Protein AF-A0A183E8R8-F1 (afdb_monomer_lite)

Sequence (78 aa):
MDIAQFWKLELLGIKESPNDDDDGQAMQQFQESIGKEGERYSVGWPWRSPEIQLTSNFGLCFGRLKPPSTNFVLIPKC

Radius of gyration: 24.98 Å; chains: 1; bounding box: 44×61×46 Å

pLDDT: mean 76.15, std 13.03, range [45.66, 93.0]

Organism: NCBI:txid637853

Structure (mmCIF, N/CA/C/O backbone):
data_AF-A0A183E8R8-F1
#
_entry.id   AF-A0A183E8R8-F1
#
loop_
_atom_site.group_PDB
_atom_site.id
_atom_site.type_symbol
_atom_site.label_atom_id
_atom_site.label_alt_id
_atom_site.label_comp_id
_atom_site.label_asym_id
_atom_site.label_entity_id
_atom_site.label_seq_id
_atom_site.pdbx_PDB_ins_code
_atom_site.Cartn_x
_atom_site.Cartn_y
_atom_site.Cartn_z
_atom_site.occupancy
_atom_site.B_iso_or_equiv
_atom_site.auth_seq_id
_atom_site.auth_comp_id
_atom_site.auth_asym_id
_atom_site.auth_atom_id
_atom_site.pdbx_PDB_model_num
ATOM 1 N N . MET A 1 1 ? 10.798 -31.048 -11.917 1.00 56.56 1 MET A N 1
ATOM 2 C CA . MET A 1 1 ? 10.849 -29.717 -12.552 1.00 56.56 1 MET A CA 1
ATOM 3 C C . MET A 1 1 ? 12.303 -29.428 -12.840 1.00 56.56 1 MET A C 1
ATOM 5 O O . MET A 1 1 ? 13.104 -29.518 -11.920 1.00 56.56 1 MET A O 1
ATOM 9 N N . ASP A 1 2 ? 12.633 -29.199 -14.105 1.00 84.31 2 ASP A N 1
ATOM 10 C CA . ASP A 1 2 ? 13.980 -28.837 -14.542 1.00 84.31 2 ASP A CA 1
ATOM 11 C C . ASP A 1 2 ? 14.202 -27.328 -14.341 1.00 84.31 2 ASP A C 1
ATOM 13 O O . ASP A 1 2 ? 13.279 -26.532 -14.530 1.00 84.31 2 ASP A O 1
ATOM 17 N N . ILE A 1 3 ? 15.415 -26.930 -13.957 1.00 82.00 3 ILE A N 1
ATOM 18 C CA . ILE A 1 3 ? 15.772 -25.529 -13.693 1.00 82.00 3 ILE A CA 1
ATOM 19 C C . ILE A 1 3 ? 15.603 -24.684 -14.960 1.00 82.00 3 ILE A C 1
ATOM 21 O O . ILE A 1 3 ? 15.113 -23.560 -14.893 1.00 82.00 3 ILE A O 1
ATOM 25 N N . ALA A 1 4 ? 15.914 -25.244 -16.133 1.00 83.50 4 ALA A N 1
ATOM 26 C CA . ALA A 1 4 ? 15.734 -24.545 -17.403 1.00 83.50 4 ALA A CA 1
ATOM 27 C C . ALA A 1 4 ? 14.252 -24.267 -17.707 1.00 83.50 4 ALA A C 1
ATOM 29 O O . ALA A 1 4 ? 13.912 -23.245 -18.302 1.00 83.50 4 ALA A O 1
ATOM 30 N N . GLN A 1 5 ? 13.356 -25.154 -17.265 1.00 79.50 5 GLN A N 1
ATOM 31 C CA . GLN A 1 5 ? 11.915 -24.977 -17.415 1.00 79.50 5 GLN A CA 1
ATOM 32 C C . GLN A 1 5 ? 11.382 -23.873 -16.492 1.00 79.50 5 GLN A C 1
ATOM 34 O O . GLN A 1 5 ? 10.500 -23.126 -16.910 1.00 79.50 5 GLN A O 1
ATOM 39 N N . PHE A 1 6 ? 11.934 -23.735 -15.282 1.00 75.69 6 PHE A N 1
ATOM 40 C CA . PHE A 1 6 ? 11.608 -22.640 -14.362 1.00 75.69 6 PHE A CA 1
ATOM 41 C C . PHE A 1 6 ? 11.996 -21.279 -14.957 1.00 75.69 6 PHE A C 1
ATOM 43 O O . PHE A 1 6 ? 11.132 -20.424 -15.129 1.00 75.69 6 PHE A O 1
ATOM 50 N N . TRP A 1 7 ? 13.248 -21.124 -15.399 1.00 77.81 7 TRP A N 1
ATOM 51 C CA . TRP A 1 7 ? 13.715 -19.875 -16.017 1.00 77.81 7 TRP A CA 1
ATOM 52 C C . TRP A 1 7 ? 12.951 -19.526 -17.295 1.00 77.81 7 TRP A C 1
ATOM 54 O O . TRP A 1 7 ? 12.680 -18.361 -17.564 1.00 77.81 7 TRP A O 1
ATOM 64 N N . LYS A 1 8 ? 12.543 -20.530 -18.081 1.00 77.75 8 LYS A N 1
ATOM 65 C CA . LYS A 1 8 ? 11.709 -20.317 -19.270 1.00 77.75 8 LYS A CA 1
ATOM 66 C C . LYS A 1 8 ? 10.305 -19.808 -18.923 1.00 77.75 8 LYS A C 1
ATOM 68 O O . LYS A 1 8 ? 9.743 -19.053 -19.706 1.00 77.75 8 LYS A O 1
ATOM 73 N N . LEU A 1 9 ? 9.742 -20.215 -17.786 1.00 71.69 9 LEU A N 1
ATOM 74 C CA . LEU A 1 9 ? 8.457 -19.708 -17.294 1.00 71.69 9 LEU A CA 1
ATOM 75 C C . LEU A 1 9 ? 8.590 -18.299 -16.705 1.00 71.69 9 LEU A C 1
ATOM 77 O O . LEU A 1 9 ? 7.703 -17.483 -16.917 1.00 71.69 9 LEU A O 1
ATOM 81 N N . GLU A 1 10 ? 9.707 -17.994 -16.048 1.00 67.38 10 GLU A N 1
ATOM 82 C CA . GLU A 1 10 ? 10.027 -16.647 -15.558 1.00 67.38 10 GLU A CA 1
ATOM 83 C C . GLU A 1 10 ? 10.277 -15.658 -16.711 1.00 67.38 10 GLU A C 1
ATOM 85 O O . GLU A 1 10 ? 9.807 -14.529 -16.673 1.00 67.38 10 GLU A O 1
ATOM 90 N N . LEU A 1 11 ? 10.899 -16.112 -17.807 1.00 67.06 11 LEU A N 1
ATOM 91 C CA . LEU A 1 11 ? 11.042 -15.359 -19.066 1.00 67.06 11 LEU A CA 1
ATOM 92 C C . LEU A 1 11 ? 9.718 -15.166 -19.828 1.00 67.06 11 LEU A C 1
ATOM 94 O O . LEU A 1 11 ? 9.603 -14.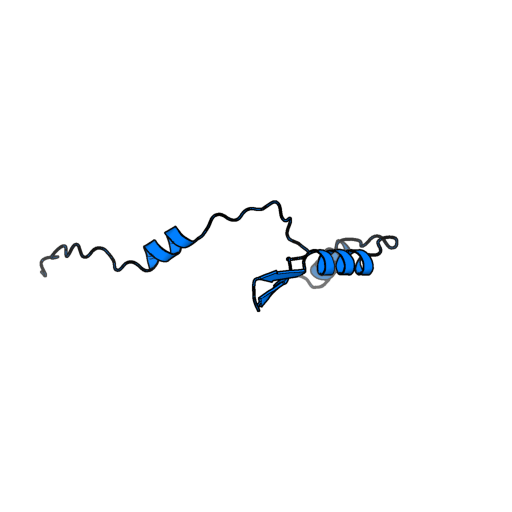252 -20.644 1.00 67.06 11 LEU A O 1
ATOM 98 N N . LEU A 1 12 ? 8.732 -16.037 -19.592 1.00 67.25 12 LEU A N 1
ATOM 99 C CA . LEU A 1 12 ? 7.338 -15.844 -20.013 1.00 67.25 12 LEU A CA 1
AT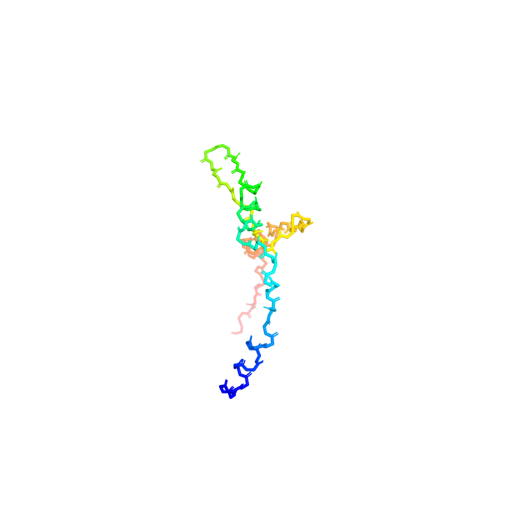OM 100 C C . LEU A 1 12 ? 6.552 -14.982 -19.011 1.00 67.25 12 LEU A C 1
ATOM 102 O O . LEU A 1 12 ? 5.364 -14.736 -19.227 1.00 67.25 12 LEU A O 1
ATOM 106 N N . GLY A 1 13 ? 7.209 -14.552 -17.930 1.00 56.91 13 GLY A N 1
ATOM 107 C CA . GLY A 1 13 ? 6.685 -13.648 -16.924 1.00 56.91 13 GLY A CA 1
ATOM 108 C C . GLY A 1 13 ? 6.223 -12.335 -17.537 1.00 56.91 13 GLY A C 1
ATOM 109 O O . GLY A 1 13 ? 6.681 -11.919 -18.603 1.00 56.91 13 GLY A O 1
ATOM 110 N N . ILE A 1 14 ? 5.249 -11.740 -16.851 1.00 63.81 14 ILE A N 1
ATOM 111 C CA . ILE A 1 14 ? 4.594 -10.475 -17.174 1.00 63.81 14 ILE A CA 1
ATOM 112 C C . ILE A 1 14 ? 5.660 -9.487 -17.658 1.00 63.81 14 ILE A C 1
ATOM 114 O O . ILE A 1 14 ? 6.528 -9.076 -16.897 1.00 63.81 14 ILE A O 1
ATOM 118 N N . LYS A 1 15 ? 5.632 -9.163 -18.955 1.00 62.56 15 LYS A N 1
ATOM 119 C CA . LYS A 1 15 ? 6.473 -8.101 -19.500 1.00 62.56 15 LYS A CA 1
ATOM 120 C C . LYS A 1 15 ? 5.901 -6.791 -18.990 1.00 62.56 15 LYS A C 1
ATOM 122 O O . LYS A 1 15 ? 4.908 -6.323 -19.542 1.00 62.56 15 LYS A O 1
ATOM 127 N N . GLU A 1 16 ? 6.517 -6.230 -17.960 1.00 61.12 16 GLU A N 1
ATOM 128 C CA . GLU A 1 16 ? 6.332 -4.822 -17.629 1.00 61.12 16 GLU A CA 1
ATOM 129 C C . GLU A 1 16 ? 6.684 -4.018 -18.883 1.00 61.12 16 GLU A C 1
ATOM 131 O O . GLU A 1 16 ? 7.756 -4.178 -19.484 1.00 61.12 16 GLU A O 1
ATOM 136 N N . SER A 1 17 ? 5.718 -3.248 -19.375 1.00 65.75 17 SER A N 1
ATOM 137 C CA . SER A 1 17 ? 5.964 -2.344 -20.487 1.00 65.75 17 SER A CA 1
ATOM 138 C C . SER A 1 17 ? 7.000 -1.328 -20.007 1.00 65.75 17 SER A C 1
ATOM 140 O O . SER A 1 17 ? 6.793 -0.701 -18.974 1.00 65.75 17 SER A O 1
ATOM 142 N N . PRO A 1 18 ? 8.096 -1.097 -20.746 1.00 62.41 18 PRO A N 1
ATOM 143 C CA . PRO A 1 18 ? 9.115 -0.123 -20.350 1.00 62.41 18 PRO A CA 1
ATOM 144 C C . PRO A 1 18 ? 8.598 1.328 -20.319 1.00 62.41 18 PRO A C 1
ATOM 146 O O . PRO A 1 18 ? 9.349 2.230 -19.963 1.00 62.41 18 PRO A O 1
ATOM 149 N N . ASN A 1 19 ? 7.346 1.556 -20.730 1.00 65.44 19 ASN A N 1
ATOM 150 C CA . ASN A 1 19 ? 6.673 2.851 -20.697 1.00 65.44 19 ASN A CA 1
ATOM 151 C C . ASN A 1 19 ? 5.715 3.010 -19.507 1.00 65.44 19 ASN A C 1
ATOM 153 O O . ASN A 1 19 ? 5.140 4.089 -19.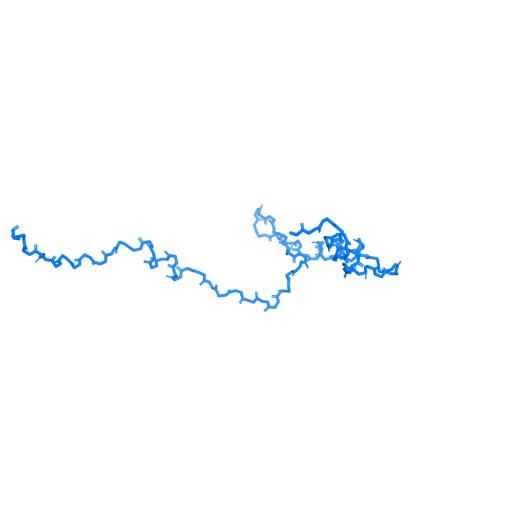357 1.00 65.44 19 ASN A O 1
ATOM 157 N N . ASP A 1 20 ? 5.505 1.966 -18.706 1.00 68.75 20 ASP A N 1
ATOM 158 C CA . ASP A 1 20 ? 4.591 2.036 -17.574 1.00 68.75 20 ASP A CA 1
ATOM 159 C C . ASP A 1 20 ? 5.366 2.577 -16.364 1.00 68.75 20 ASP A C 1
ATOM 161 O O . ASP A 1 20 ? 6.343 1.982 -15.916 1.00 68.75 20 ASP A O 1
ATOM 165 N N . ASP A 1 21 ? 4.948 3.738 -15.849 1.00 81.88 21 ASP A N 1
ATOM 166 C CA . ASP A 1 21 ? 5.404 4.264 -14.554 1.00 81.88 21 ASP A CA 1
ATOM 167 C C . ASP A 1 21 ? 4.712 3.483 -13.428 1.00 81.88 21 ASP A C 1
ATOM 169 O O . ASP A 1 21 ? 3.803 3.984 -12.761 1.00 81.88 21 ASP A O 1
ATOM 173 N N . ASP A 1 22 ? 5.074 2.206 -13.300 1.00 79.25 22 ASP A N 1
ATOM 174 C CA . ASP A 1 22 ? 4.455 1.277 -12.351 1.00 79.25 22 ASP A CA 1
ATOM 175 C C . ASP A 1 22 ? 4.659 1.753 -10.905 1.00 79.25 22 ASP A C 1
ATOM 177 O O . ASP A 1 22 ? 3.724 1.764 -10.105 1.00 79.25 22 ASP A O 1
ATOM 181 N N . ASP A 1 23 ? 5.841 2.294 -10.599 1.00 83.31 23 ASP A N 1
ATOM 182 C CA . ASP A 1 23 ? 6.150 2.890 -9.297 1.00 83.31 23 ASP A CA 1
ATOM 183 C C . ASP A 1 23 ? 5.238 4.088 -8.984 1.00 83.31 23 ASP A C 1
ATOM 185 O O . ASP A 1 23 ? 4.697 4.195 -7.874 1.00 83.31 23 ASP A O 1
ATOM 189 N N . GLY A 1 24 ? 5.033 4.990 -9.951 1.00 87.00 24 GLY A N 1
ATOM 190 C CA . GLY A 1 24 ? 4.142 6.139 -9.802 1.00 87.00 24 GLY A CA 1
ATOM 191 C C . GLY A 1 24 ? 2.683 5.729 -9.609 1.00 87.00 24 GLY A C 1
ATOM 192 O O . GLY A 1 24 ? 2.003 6.246 -8.716 1.00 87.00 24 GLY A O 1
ATOM 193 N N . GLN A 1 25 ? 2.210 4.751 -10.382 1.00 84.56 25 GLN A N 1
ATOM 194 C CA . GLN A 1 25 ? 0.850 4.219 -10.258 1.00 84.56 25 GLN A CA 1
ATOM 195 C C . GLN A 1 25 ? 0.640 3.479 -8.933 1.00 84.56 25 GLN A C 1
ATOM 197 O O . GLN A 1 25 ? -0.384 3.681 -8.273 1.00 84.56 25 GLN A O 1
ATOM 202 N N . ALA A 1 26 ? 1.610 2.676 -8.497 1.00 83.88 26 ALA A N 1
ATOM 203 C CA . ALA A 1 26 ? 1.571 1.986 -7.213 1.00 83.88 26 ALA A CA 1
ATOM 204 C C . ALA A 1 26 ? 1.551 2.980 -6.043 1.00 83.88 26 ALA A C 1
ATOM 206 O O . ALA A 1 26 ? 0.770 2.817 -5.099 1.00 83.88 26 ALA A O 1
ATOM 207 N N . MET A 1 27 ? 2.357 4.045 -6.117 1.00 87.94 27 MET A N 1
ATOM 208 C CA . MET A 1 27 ? 2.362 5.115 -5.119 1.00 87.94 27 MET A CA 1
ATOM 209 C C . MET A 1 27 ? 1.017 5.845 -5.064 1.00 87.94 27 MET A C 1
ATOM 211 O O . MET A 1 27 ? 0.491 6.076 -3.972 1.00 87.94 27 MET A O 1
ATOM 215 N N . GLN A 1 28 ? 0.441 6.178 -6.221 1.00 88.56 28 GLN A N 1
ATOM 216 C CA . GLN A 1 28 ? -0.866 6.826 -6.298 1.00 88.56 28 GLN A CA 1
ATOM 217 C C . GLN A 1 28 ? -1.955 5.950 -5.660 1.00 88.56 28 GLN A C 1
ATOM 219 O O . GLN A 1 28 ? -2.671 6.411 -4.770 1.00 88.56 28 GLN A O 1
ATOM 224 N N . GLN A 1 29 ? -2.031 4.670 -6.037 1.00 85.81 29 GLN A N 1
ATOM 225 C CA . GLN A 1 29 ? -3.000 3.723 -5.472 1.00 85.81 29 GLN A CA 1
ATOM 226 C C . GLN A 1 29 ? -2.828 3.555 -3.960 1.00 85.81 29 GLN A C 1
ATOM 228 O O . GLN A 1 29 ? -3.812 3.511 -3.217 1.00 85.81 29 GLN A O 1
ATOM 233 N N . PHE A 1 30 ? -1.583 3.486 -3.482 1.00 87.12 30 PHE A N 1
ATOM 234 C CA . PHE A 1 30 ? -1.298 3.406 -2.055 1.00 87.12 30 PHE A CA 1
ATOM 235 C C . PHE A 1 30 ? -1.866 4.620 -1.319 1.00 87.12 30 PHE A C 1
ATOM 237 O O . PHE A 1 30 ? -2.634 4.435 -0.374 1.00 87.12 30 PHE A O 1
ATOM 244 N N . GLN A 1 31 ? -1.551 5.835 -1.780 1.00 90.62 31 GLN A N 1
ATOM 245 C CA . GLN A 1 31 ? -2.006 7.083 -1.163 1.00 90.62 31 GLN A CA 1
ATOM 246 C C . GLN A 1 31 ? -3.531 7.221 -1.167 1.00 90.62 31 GLN A C 1
ATOM 248 O O . GLN A 1 31 ? -4.112 7.556 -0.135 1.00 90.62 31 GLN A O 1
ATOM 253 N N . GLU A 1 32 ? -4.179 6.925 -2.295 1.00 89.75 32 GLU A N 1
ATOM 254 C CA . GLU A 1 32 ? -5.641 6.973 -2.433 1.00 89.75 32 GLU A CA 1
ATOM 255 C C . GLU A 1 32 ? -6.350 5.982 -1.501 1.00 89.75 32 GLU A C 1
ATOM 257 O O . GLU A 1 32 ? -7.471 6.226 -1.054 1.00 89.75 32 GLU A O 1
ATOM 262 N N . SER A 1 33 ? -5.691 4.869 -1.177 1.00 89.75 33 SER A N 1
ATOM 263 C CA . SER A 1 33 ? -6.263 3.813 -0.346 1.00 89.75 33 SER A CA 1
ATOM 264 C C . SER A 1 33 ? -6.122 4.029 1.165 1.00 89.75 33 SER A C 1
ATOM 266 O O . SER A 1 33 ? -6.648 3.224 1.942 1.00 89.75 33 SER A O 1
ATOM 268 N N . ILE A 1 34 ? -5.402 5.070 1.600 1.00 91.44 34 ILE A N 1
ATOM 269 C CA . ILE A 1 34 ? -5.206 5.355 3.025 1.00 91.44 34 ILE A CA 1
ATOM 270 C C . ILE A 1 34 ? -6.529 5.836 3.629 1.00 91.44 34 ILE A C 1
ATOM 272 O O . ILE A 1 34 ? -7.004 6.938 3.360 1.00 91.44 34 ILE A O 1
ATOM 276 N N . GLY A 1 35 ? -7.097 5.015 4.506 1.00 91.62 35 GLY A N 1
ATOM 277 C CA . GLY A 1 35 ? -8.247 5.349 5.335 1.00 91.62 35 GLY A CA 1
ATOM 278 C C . GLY A 1 35 ? -7.837 5.618 6.780 1.00 91.62 35 GLY A C 1
ATOM 279 O O . GLY A 1 35 ? -6.854 5.069 7.286 1.00 91.62 35 GLY A O 1
ATOM 280 N N . LYS A 1 36 ? -8.613 6.448 7.481 1.00 92.44 36 LYS A N 1
ATOM 281 C CA . LYS A 1 36 ? -8.495 6.625 8.932 1.00 92.44 36 LYS A CA 1
ATOM 282 C C . LYS A 1 36 ? -9.857 6.427 9.583 1.00 92.44 36 LYS A C 1
ATOM 284 O O . LYS A 1 36 ? -10.787 7.190 9.335 1.00 92.44 36 LYS A O 1
ATOM 289 N N . GLU A 1 37 ? -9.948 5.430 10.452 1.00 88.88 37 GLU A N 1
ATOM 290 C CA . GLU A 1 37 ? -11.129 5.138 11.261 1.00 88.88 37 GLU A CA 1
ATOM 291 C C . GLU A 1 37 ? -10.768 5.308 12.742 1.00 88.88 37 GLU A C 1
ATOM 293 O O . GLU A 1 37 ? -10.087 4.474 13.345 1.00 88.88 37 GLU A O 1
ATOM 298 N N . GLY A 1 38 ? -11.188 6.430 13.335 1.00 90.69 38 GLY A N 1
ATOM 299 C CA . GLY A 1 38 ? -10.791 6.801 14.696 1.00 90.69 38 GLY A CA 1
ATOM 300 C C . GLY A 1 38 ? -9.274 6.972 14.807 1.00 90.69 38 GLY A C 1
ATOM 301 O O . GLY A 1 38 ? -8.685 7.769 14.084 1.00 90.69 38 GLY A O 1
ATOM 302 N N . GLU A 1 39 ? -8.636 6.196 15.683 1.00 93.00 39 GLU A N 1
ATOM 303 C CA . GLU A 1 39 ? -7.176 6.190 15.876 1.00 93.00 39 GLU A CA 1
ATOM 304 C C . GLU A 1 39 ? -6.442 5.184 14.971 1.00 93.00 39 GLU A C 1
ATOM 306 O O . GLU A 1 39 ? -5.219 5.052 15.048 1.00 93.00 39 GLU A O 1
ATOM 311 N N . ARG A 1 40 ? -7.161 4.445 14.115 1.00 92.88 40 ARG A N 1
ATOM 312 C CA . ARG A 1 40 ? -6.577 3.387 13.287 1.00 92.88 40 ARG A CA 1
ATOM 313 C C . ARG A 1 40 ? -6.470 3.814 11.829 1.00 92.88 40 ARG A C 1
ATOM 315 O O . ARG A 1 40 ? -7.458 4.201 11.213 1.00 92.88 40 ARG A O 1
ATOM 322 N N . TYR A 1 41 ? -5.276 3.654 11.269 1.00 92.50 41 TYR A N 1
ATOM 323 C CA . TYR A 1 41 ? -5.057 3.743 9.830 1.00 92.50 41 TYR A CA 1
ATOM 324 C C . TYR A 1 41 ? -5.323 2.394 9.160 1.00 92.50 41 TYR A C 1
ATOM 326 O O . TYR A 1 41 ? -4.969 1.334 9.691 1.00 92.50 41 TYR A O 1
ATOM 334 N N . SER A 1 42 ? -5.936 2.447 7.987 1.00 89.69 42 SER A N 1
ATOM 335 C CA . SER A 1 42 ? -6.120 1.325 7.076 1.00 89.69 42 SER A CA 1
ATOM 336 C C . SER A 1 42 ? -5.530 1.685 5.717 1.00 89.69 42 SER A C 1
ATOM 338 O O . SER A 1 42 ? -5.428 2.853 5.356 1.00 89.69 42 SER A O 1
ATOM 340 N N . VAL A 1 43 ? -5.101 0.667 4.981 1.00 89.44 43 VAL A N 1
ATOM 341 C CA . VAL A 1 43 ? -4.631 0.799 3.602 1.00 89.44 43 VAL A CA 1
ATOM 342 C C . VAL A 1 43 ? -5.344 -0.242 2.757 1.00 89.44 43 VAL A C 1
ATOM 344 O O . VAL A 1 43 ? -5.635 -1.348 3.234 1.00 89.44 43 VAL A O 1
ATOM 347 N N . GLY A 1 44 ? -5.663 0.121 1.521 1.00 83.00 44 GLY A N 1
ATOM 348 C CA . GLY A 1 44 ? -6.192 -0.814 0.541 1.00 83.00 44 GLY A CA 1
ATOM 349 C C . GLY A 1 44 ? -5.105 -1.753 0.036 1.00 83.00 44 GLY A C 1
ATOM 350 O O . GLY A 1 44 ? -3.909 -1.513 0.179 1.00 83.00 44 GLY A O 1
ATOM 351 N N . TRP A 1 45 ? -5.540 -2.863 -0.543 1.00 78.56 45 TRP A N 1
ATOM 352 C CA . TRP A 1 45 ? -4.641 -3.841 -1.137 1.00 78.56 45 TRP A CA 1
ATOM 353 C C . TRP A 1 45 ? -4.437 -3.471 -2.614 1.00 78.56 45 TRP A C 1
ATOM 355 O O . TRP A 1 45 ? -5.434 -3.446 -3.334 1.00 78.56 45 TRP A O 1
ATOM 365 N N . PRO A 1 46 ? -3.198 -3.236 -3.084 1.00 71.50 46 PRO A N 1
ATOM 366 C CA . PRO A 1 46 ? -2.937 -2.768 -4.453 1.00 71.50 46 PRO A CA 1
ATOM 367 C C . PRO A 1 46 ? -3.493 -3.702 -5.538 1.00 71.50 46 PRO A C 1
ATOM 369 O O . PRO A 1 46 ? -4.021 -3.274 -6.552 1.00 71.50 46 PRO A O 1
ATOM 372 N N . TRP A 1 47 ? -3.450 -5.012 -5.293 1.00 71.50 47 TRP A N 1
ATOM 373 C CA . TRP A 1 47 ? -3.920 -6.033 -6.235 1.00 71.50 47 TRP A CA 1
ATOM 374 C C . TRP A 1 47 ? -5.406 -6.379 -6.086 1.00 71.50 47 TRP A C 1
ATOM 376 O O . TRP A 1 47 ? -5.874 -7.373 -6.650 1.00 71.50 47 TRP A O 1
ATOM 386 N N . ARG A 1 48 ? -6.154 -5.636 -5.264 1.00 69.06 48 ARG A N 1
ATOM 387 C CA . ARG A 1 48 ? -7.540 -5.962 -4.935 1.00 69.06 48 ARG A CA 1
ATOM 388 C C . ARG A 1 48 ? -8.482 -4.877 -5.422 1.00 69.06 48 ARG A C 1
ATOM 390 O O . ARG A 1 48 ? -8.512 -3.780 -4.878 1.00 69.06 48 ARG A O 1
ATOM 397 N N . SER A 1 49 ? -9.338 -5.234 -6.372 1.00 67.19 49 SER A N 1
ATOM 398 C CA . SER A 1 49 ? -10.404 -4.344 -6.818 1.00 67.19 49 SER A CA 1
ATOM 399 C C . SER A 1 49 ? -11.366 -4.032 -5.659 1.00 67.19 49 SER A C 1
ATOM 401 O O . SER A 1 49 ? -11.827 -4.964 -4.985 1.00 67.19 49 SER A O 1
ATOM 403 N N . PRO A 1 50 ? -11.716 -2.751 -5.438 1.00 65.50 50 PRO A N 1
ATOM 404 C CA . PRO A 1 50 ? -12.638 -2.340 -4.375 1.00 65.50 50 PRO A CA 1
ATOM 405 C C . PRO A 1 50 ? -14.055 -2.907 -4.567 1.00 65.50 50 PRO A C 1
ATOM 407 O O . PRO A 1 50 ? -14.844 -2.959 -3.629 1.00 65.50 50 PRO A O 1
ATOM 410 N N . GLU A 1 51 ? -14.365 -3.379 -5.774 1.00 68.44 51 GLU A N 1
ATOM 411 C CA . GLU A 1 51 ? -15.665 -3.925 -6.166 1.00 68.44 51 GLU A CA 1
ATOM 412 C C . GLU A 1 51 ? -15.960 -5.316 -5.581 1.00 68.44 51 GLU A C 1
ATOM 414 O O . GLU A 1 51 ? -17.118 -5.735 -5.535 1.00 68.44 51 GLU A O 1
ATOM 419 N N . ILE A 1 52 ? -14.946 -6.045 -5.096 1.00 70.19 52 ILE A N 1
ATOM 420 C CA . ILE A 1 52 ? -15.155 -7.384 -4.532 1.00 70.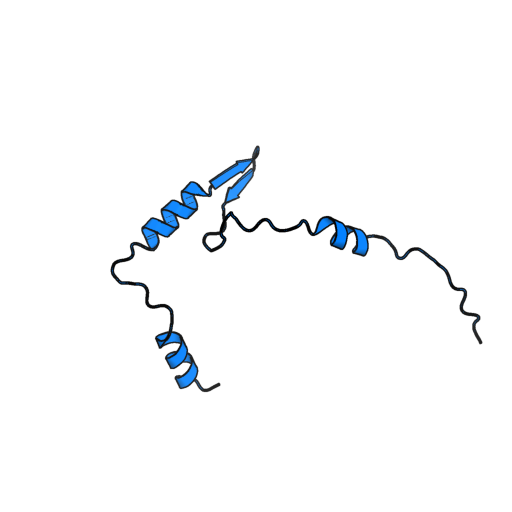19 52 ILE A CA 1
ATOM 421 C C . ILE A 1 52 ? -15.624 -7.251 -3.081 1.00 70.19 52 ILE A C 1
ATOM 423 O O . ILE A 1 52 ? -14.833 -7.294 -2.133 1.00 70.19 52 ILE A O 1
ATOM 427 N N . GLN A 1 53 ? -16.939 -7.138 -2.898 1.00 73.19 53 GLN A N 1
ATOM 428 C CA . GLN A 1 53 ? -17.550 -7.283 -1.581 1.00 73.19 53 GLN A CA 1
ATOM 429 C C . GLN A 1 53 ? -17.420 -8.736 -1.117 1.00 73.19 53 GLN A C 1
ATOM 431 O O . GLN A 1 53 ? -18.090 -9.635 -1.625 1.00 73.19 53 GLN A O 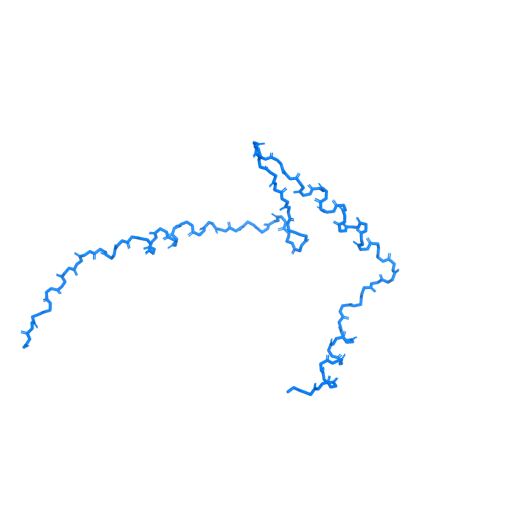1
ATOM 436 N N . LEU A 1 54 ? -16.551 -8.981 -0.135 1.00 70.50 54 LEU A N 1
ATOM 437 C CA . LEU A 1 54 ? -16.534 -10.275 0.534 1.00 70.50 54 LEU A CA 1
ATOM 438 C C . LEU A 1 54 ? -17.773 -10.421 1.405 1.00 70.50 54 LEU A C 1
ATOM 440 O O . LEU A 1 54 ? -18.046 -9.595 2.277 1.00 70.50 54 LEU A O 1
ATOM 444 N N . THR A 1 55 ? -18.465 -11.539 1.240 1.00 81.50 55 THR A N 1
ATOM 445 C CA . THR A 1 55 ? -19.455 -11.989 2.207 1.00 81.50 55 THR A CA 1
ATOM 446 C C . THR A 1 55 ? -18.787 -12.238 3.558 1.00 81.50 55 THR A C 1
ATOM 448 O O . THR A 1 55 ? -17.719 -12.846 3.654 1.00 81.50 55 THR A O 1
ATOM 451 N N . SER A 1 56 ? -19.424 -11.757 4.626 1.00 84.94 56 SER A N 1
ATOM 452 C CA . SER A 1 56 ? -18.926 -11.932 5.990 1.00 84.94 56 SER A CA 1
ATOM 453 C C . SER A 1 56 ? -18.817 -13.416 6.354 1.00 84.94 56 SER A C 1
ATOM 455 O O . SER A 1 56 ? -19.778 -14.175 6.219 1.00 84.94 56 SER A O 1
ATOM 457 N N . ASN A 1 57 ? -17.663 -13.827 6.886 1.00 88.00 57 ASN A N 1
ATOM 458 C CA . ASN A 1 57 ? -17.451 -15.183 7.403 1.00 88.00 57 ASN A CA 1
ATOM 459 C C . ASN A 1 57 ? -18.055 -15.394 8.806 1.00 88.00 57 ASN A C 1
ATOM 461 O O . ASN A 1 57 ? -17.930 -16.485 9.368 1.00 88.00 57 ASN A O 1
ATOM 465 N N . PHE A 1 58 ? -18.722 -14.381 9.370 1.00 88.69 58 PHE A N 1
ATOM 466 C CA . PHE A 1 58 ? -19.225 -14.394 10.741 1.00 88.69 58 PHE A CA 1
ATOM 467 C C . PHE A 1 58 ? -20.129 -15.598 11.030 1.00 88.69 58 PHE A C 1
ATOM 469 O O . PHE A 1 58 ? -19.912 -16.297 12.016 1.00 88.69 58 PHE A O 1
ATOM 476 N N . GLY A 1 59 ? -21.095 -15.894 10.154 1.00 87.94 59 GLY A N 1
ATOM 477 C CA . GLY A 1 59 ? -22.022 -17.015 10.351 1.00 87.94 59 GLY A CA 1
ATOM 478 C C . GLY A 1 59 ? -21.318 -18.376 10.403 1.00 87.9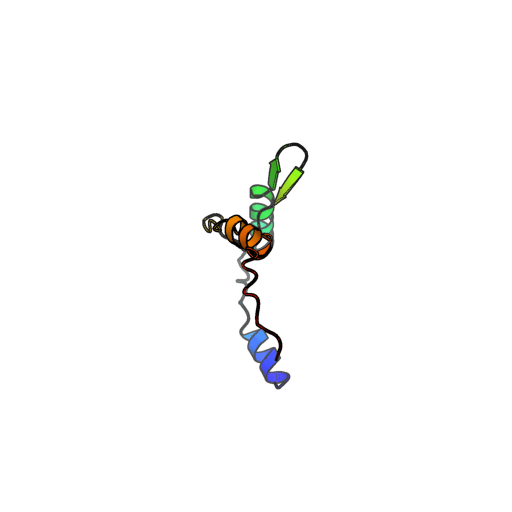4 59 GLY A C 1
ATOM 479 O O . GLY A 1 59 ? -21.645 -19.212 11.246 1.00 87.94 59 GLY A O 1
ATOM 480 N N . LEU A 1 60 ? -20.302 -18.573 9.557 1.00 88.25 60 LEU A N 1
ATOM 481 C CA . LEU A 1 60 ? -19.507 -19.802 9.520 1.00 88.25 60 LEU A CA 1
ATOM 482 C C . LEU A 1 60 ? -18.653 -19.947 10.787 1.00 88.25 60 LEU A C 1
ATOM 484 O O . LEU A 1 60 ? -18.641 -21.008 11.412 1.00 88.25 60 LEU A O 1
ATOM 488 N N . CYS A 1 61 ? -17.962 -18.875 11.182 1.00 89.69 61 CYS A N 1
ATOM 489 C CA . CYS A 1 61 ? -17.139 -18.845 12.390 1.00 89.69 61 CYS A CA 1
ATOM 490 C C . CYS A 1 61 ? -17.985 -19.065 13.648 1.00 89.69 61 CYS A C 1
ATOM 492 O O . CYS A 1 61 ? -17.622 -19.868 14.505 1.00 89.69 61 CYS A O 1
ATOM 494 N N . PHE A 1 62 ? -19.147 -18.416 13.727 1.00 88.19 62 PHE A N 1
ATOM 495 C CA . PHE A 1 62 ? -20.077 -18.572 14.837 1.00 88.19 62 PHE A CA 1
ATOM 496 C C . PHE A 1 62 ? -20.644 -19.994 14.913 1.00 88.19 62 PHE A C 1
ATOM 498 O O . PHE A 1 62 ? -20.735 -20.558 15.998 1.00 88.19 62 PHE A O 1
ATOM 505 N N . GLY A 1 63 ? -20.962 -20.613 13.772 1.00 87.25 63 GLY A N 1
ATOM 506 C CA . GLY A 1 63 ? -21.388 -22.013 13.717 1.00 87.25 63 GLY A CA 1
ATOM 507 C C . GLY A 1 63 ? -20.332 -22.990 14.242 1.00 87.25 63 GLY A C 1
ATOM 508 O O . GLY A 1 63 ? -20.682 -23.911 14.970 1.00 87.25 63 GLY A O 1
ATOM 509 N N . ARG A 1 64 ? -19.048 -22.761 13.929 1.00 88.81 64 ARG A N 1
ATOM 510 C CA . ARG A 1 64 ? -17.923 -23.565 14.449 1.00 88.81 64 ARG A CA 1
ATOM 511 C C . ARG A 1 64 ? -17.659 -23.341 15.936 1.00 88.81 64 ARG A C 1
ATOM 513 O O . ARG A 1 64 ? -17.201 -24.253 16.611 1.00 88.81 64 ARG A O 1
ATOM 520 N N . LEU A 1 65 ? -17.902 -22.122 16.416 1.00 88.31 65 LEU A N 1
ATOM 521 C CA . LEU A 1 65 ? -17.725 -21.764 17.820 1.00 88.31 65 LEU A CA 1
ATOM 522 C C . LEU A 1 65 ? -18.813 -22.376 18.705 1.00 88.31 65 LEU A C 1
ATOM 524 O O . LEU A 1 65 ? -18.559 -22.657 19.876 1.00 88.31 65 LEU A O 1
ATOM 528 N N . LYS A 1 66 ? -20.028 -22.562 18.172 1.00 81.88 66 LYS A N 1
ATOM 529 C CA . LYS A 1 66 ? -21.108 -23.175 18.940 1.00 81.88 66 LYS A CA 1
ATOM 530 C C . LYS A 1 66 ? -20.677 -24.571 19.394 1.00 81.88 66 LYS A C 1
ATOM 532 O O . LYS A 1 66 ? -20.271 -25.375 18.552 1.00 81.88 66 LYS A O 1
ATOM 537 N N . PRO A 1 67 ? -20.797 -24.882 20.697 1.00 72.81 67 PRO A N 1
ATOM 538 C CA . PRO A 1 67 ? -20.641 -26.254 21.137 1.00 72.81 67 PRO A CA 1
ATOM 539 C C . PRO A 1 67 ? -21.650 -27.108 20.360 1.00 72.81 67 PRO A C 1
ATOM 541 O O . PRO A 1 67 ? -22.760 -26.628 20.091 1.00 72.81 67 PRO A O 1
ATOM 544 N N . PRO A 1 68 ? -21.281 -28.337 19.959 1.00 69.56 68 PRO A N 1
ATOM 545 C CA . PRO A 1 68 ? -22.228 -29.236 19.321 1.00 69.56 68 PRO A CA 1
ATOM 546 C C . PRO A 1 68 ? -23.467 -29.296 20.206 1.00 69.56 68 PRO A C 1
ATOM 548 O O . PRO A 1 68 ? -23.346 -29.510 21.411 1.00 69.56 68 PRO A O 1
ATOM 551 N N . SER A 1 69 ? -24.641 -29.035 19.625 1.00 63.38 69 SER A N 1
ATOM 552 C CA . SER A 1 69 ? -25.917 -29.196 20.312 1.00 63.38 69 SER A CA 1
ATOM 553 C C . SER A 1 69 ? -25.891 -30.588 20.915 1.00 63.38 69 SER A C 1
ATOM 555 O O . SER A 1 69 ? -25.850 -31.576 20.181 1.00 63.38 69 SER A O 1
ATOM 557 N N . THR A 1 70 ? -25.803 -30.656 22.236 1.00 52.22 70 THR A N 1
ATOM 558 C CA . THR A 1 70 ? -25.644 -31.897 22.971 1.00 52.22 70 THR A CA 1
ATOM 559 C C . THR A 1 70 ? -26.924 -32.719 22.850 1.00 52.22 70 THR A C 1
ATOM 561 O O . THR A 1 70 ? -27.748 -32.754 23.754 1.00 52.22 70 THR A O 1
ATOM 564 N N . ASN A 1 71 ? -27.102 -33.394 21.720 1.00 52.97 71 ASN A N 1
ATOM 565 C CA . ASN A 1 71 ? -27.926 -34.581 21.643 1.00 52.97 71 ASN A CA 1
ATOM 566 C C . ASN A 1 71 ? -27.019 -35.719 22.093 1.00 52.97 71 ASN A C 1
ATOM 568 O O . ASN A 1 71 ? -26.336 -36.343 21.280 1.00 52.97 71 ASN A O 1
ATOM 572 N N . PHE A 1 72 ? -26.970 -35.956 23.406 1.00 54.19 72 PHE A N 1
ATOM 573 C CA . PHE A 1 72 ? -26.506 -37.236 23.922 1.00 54.19 72 PHE A CA 1
ATOM 574 C C . PHE A 1 72 ? -27.439 -38.311 23.354 1.00 54.19 72 PHE A C 1
ATOM 576 O O . PHE A 1 72 ? -28.466 -38.637 23.944 1.00 54.19 72 PHE A O 1
ATOM 583 N N . VAL A 1 73 ? -27.098 -38.869 22.194 1.00 58.00 73 VAL A N 1
ATOM 584 C CA . VAL A 1 73 ? -27.539 -40.220 21.873 1.00 58.00 73 VAL A CA 1
ATOM 585 C C . VAL A 1 73 ? -26.755 -41.095 22.835 1.00 58.00 73 VAL A C 1
ATOM 587 O O . VAL A 1 73 ? -25.548 -41.278 22.679 1.00 58.00 73 VAL A O 1
ATOM 590 N N . LEU A 1 74 ? -27.421 -41.548 23.896 1.00 55.28 74 LEU A N 1
ATOM 591 C CA . LEU A 1 74 ? -26.904 -42.599 24.759 1.00 55.28 74 LEU A CA 1
ATOM 592 C C . LEU A 1 74 ? -26.700 -43.828 23.872 1.00 55.28 74 LEU A C 1
ATOM 594 O O . LEU A 1 74 ? -27.645 -44.556 23.587 1.00 55.28 74 LEU A O 1
ATOM 598 N N . ILE A 1 75 ? -25.477 -44.021 23.380 1.00 55.84 75 ILE A N 1
ATOM 599 C CA . ILE A 1 75 ? -25.073 -45.277 22.758 1.00 55.84 75 ILE A CA 1
ATOM 600 C C . ILE A 1 75 ? -25.004 -46.280 23.916 1.00 55.84 75 ILE A C 1
ATOM 602 O O . ILE A 1 75 ? -24.170 -46.090 24.809 1.00 55.84 75 ILE A O 1
ATOM 606 N N . PRO A 1 76 ? -25.881 -47.301 23.967 1.00 49.25 76 PRO A N 1
ATOM 607 C CA . PRO A 1 76 ? -25.775 -48.321 24.991 1.00 49.25 76 PRO A CA 1
ATOM 608 C C . PRO A 1 76 ? -24.430 -49.013 24.792 1.00 49.25 76 PRO A C 1
ATOM 610 O O . PRO A 1 76 ? -24.117 -49.476 23.695 1.00 49.25 76 PRO A O 1
ATOM 613 N N . LYS A 1 77 ? -23.609 -49.029 25.841 1.00 45.66 77 LYS A N 1
ATOM 614 C CA . LYS A 1 77 ? -22.389 -49.827 25.833 1.00 45.66 77 LYS A CA 1
ATOM 615 C C . LYS A 1 77 ? -22.792 -51.299 25.870 1.00 45.66 77 LYS A C 1
ATOM 617 O O . LYS A 1 77 ? -23.463 -51.710 26.814 1.00 45.66 77 LYS A O 1
ATOM 622 N N . CYS A 1 78 ? -22.412 -52.037 24.829 1.00 49.56 78 CYS A N 1
ATOM 623 C CA . CYS A 1 78 ? -22.230 -53.481 24.917 1.00 49.56 78 CYS A CA 1
ATOM 624 C C . CYS A 1 78 ? -21.067 -53.792 25.864 1.00 49.56 78 CYS A C 1
ATOM 626 O O . CYS A 1 78 ? -20.095 -52.996 25.873 1.00 49.56 78 CYS A O 1
#

Foldseek 3Di:
DDPVVVVVVVVVPDPDDPPDPVVVVLVVQQVVQWDDDPPDIDTDDSPDDPPDDDDDCVVVVVVVVDDPPPPPPPPPDD

Secondary structure (DSSP, 8-state):
--HHHHHHHHHTS----TT--HHHHHHHHHHHT-EEETTEEE---TTS-TT--PPPSHHHHHHHHSPP----------